Protein AF-A0A7R9AJE0-F1 (afdb_monomer_lite)

Structure (mmCIF, N/CA/C/O backbone):
data_AF-A0A7R9AJE0-F1
#
_entry.id   AF-A0A7R9AJE0-F1
#
loop_
_atom_site.group_PDB
_atom_site.id
_atom_site.type_symbol
_atom_site.label_atom_id
_atom_site.label_alt_id
_atom_site.label_comp_id
_atom_site.label_asym_id
_atom_site.label_entity_id
_atom_site.label_seq_id
_atom_site.pdbx_PDB_ins_code
_atom_site.Cartn_x
_atom_site.Cartn_y
_atom_site.Cartn_z
_atom_site.occupancy
_atom_site.B_iso_or_equiv
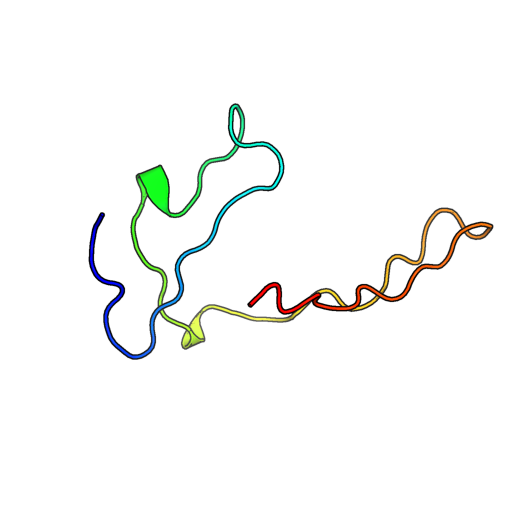_atom_site.auth_seq_id
_atom_site.auth_comp_id
_atom_site.auth_asym_id
_atom_site.auth_atom_id
_atom_site.pdbx_PDB_model_num
ATOM 1 N N . MET A 1 1 ? 2.263 4.377 21.142 1.00 54.50 1 MET A N 1
ATOM 2 C CA . MET A 1 1 ? 1.848 3.381 20.137 1.00 54.50 1 MET A CA 1
ATOM 3 C C . MET A 1 1 ? 0.372 3.166 20.370 1.00 54.50 1 MET A C 1
ATOM 5 O O . MET A 1 1 ? 0.009 2.697 21.439 1.00 54.50 1 MET A O 1
ATOM 9 N N . GLU A 1 2 ? -0.460 3.681 19.474 1.00 71.44 2 GLU A N 1
ATOM 10 C CA . GLU A 1 2 ? -1.907 3.531 19.588 1.00 71.44 2 GLU A CA 1
ATOM 11 C C . GLU A 1 2 ? -2.292 2.131 19.107 1.00 71.44 2 GLU A C 1
ATOM 13 O O . GLU A 1 2 ? -1.769 1.647 18.101 1.00 71.44 2 GLU A O 1
ATOM 18 N N . THR A 1 3 ? -3.150 1.448 19.860 1.00 86.12 3 THR A N 1
ATOM 19 C CA . THR A 1 3 ? -3.630 0.119 19.481 1.00 86.12 3 THR A CA 1
ATOM 20 C C . THR A 1 3 ? -4.606 0.265 18.320 1.00 86.12 3 THR A C 1
ATOM 22 O O . THR A 1 3 ? -5.624 0.941 18.455 1.00 86.12 3 THR A O 1
ATOM 25 N N . VAL A 1 4 ? -4.314 -0.381 17.187 1.00 90.69 4 VAL A N 1
ATOM 26 C CA . VAL A 1 4 ? -5.187 -0.347 16.006 1.00 90.69 4 VAL A CA 1
ATOM 27 C C . VAL A 1 4 ? -6.515 -1.038 16.342 1.00 90.69 4 VAL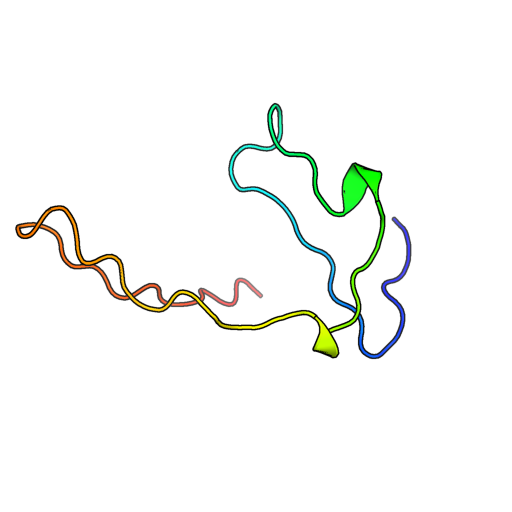 A C 1
ATOM 29 O O . VAL A 1 4 ? -6.500 -2.214 16.721 1.00 90.69 4 VAL A O 1
ATOM 32 N N . PRO A 1 5 ? -7.663 -0.349 16.220 1.00 92.00 5 PRO A N 1
ATOM 33 C CA . PRO A 1 5 ? -8.956 -0.953 16.502 1.00 92.00 5 PRO A CA 1
ATOM 34 C C . PRO A 1 5 ? -9.287 -2.063 15.490 1.00 92.00 5 PRO A C 1
ATOM 36 O O . PRO A 1 5 ? -8.789 -2.057 14.359 1.00 92.00 5 PRO 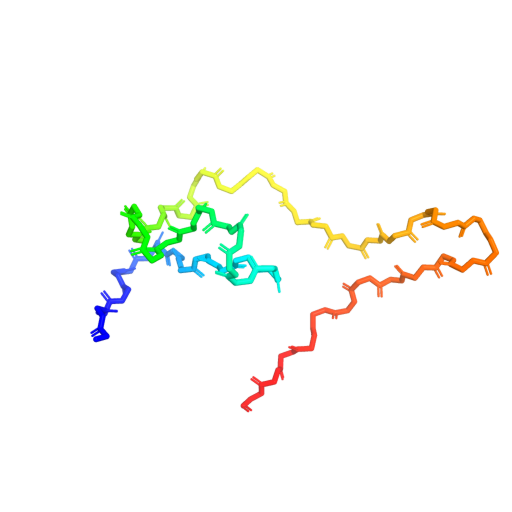A O 1
ATOM 39 N N . PRO A 1 6 ? -10.153 -3.025 15.858 1.00 92.00 6 PRO A N 1
ATOM 40 C CA . PRO A 1 6 ? -10.539 -4.102 14.956 1.00 92.00 6 PRO A CA 1
ATOM 41 C C . PRO A 1 6 ? -11.154 -3.543 13.664 1.00 92.00 6 PRO A C 1
ATOM 43 O O . PRO A 1 6 ? -11.895 -2.558 13.672 1.00 92.00 6 PRO A O 1
ATOM 46 N N . GLY A 1 7 ? -10.813 -4.160 12.531 1.00 92.25 7 GLY A N 1
ATOM 47 C CA . GLY A 1 7 ? -11.278 -3.726 11.210 1.00 92.25 7 GLY A CA 1
ATOM 48 C C . GLY A 1 7 ? -10.604 -2.460 10.668 1.00 92.25 7 GLY A C 1
ATOM 49 O O . GLY A 1 7 ? -11.022 -1.967 9.621 1.00 92.25 7 GLY A O 1
ATOM 50 N N . HIS A 1 8 ? -9.574 -1.942 11.343 1.00 93.88 8 HIS A N 1
ATOM 51 C CA . HIS A 1 8 ? -8.746 -0.845 10.850 1.00 93.88 8 HIS A CA 1
ATOM 52 C C . HIS A 1 8 ? -7.340 -1.326 10.498 1.00 93.88 8 HIS A C 1
ATOM 54 O O . HIS A 1 8 ? -6.887 -2.387 10.927 1.00 93.88 8 HIS A O 1
ATOM 60 N N . VAL A 1 9 ? -6.652 -0.527 9.694 1.00 92.44 9 VAL A N 1
ATOM 61 C CA . VAL A 1 9 ? -5.264 -0.732 9.298 1.00 92.44 9 VAL A CA 1
ATOM 62 C C . VAL A 1 9 ? -4.439 0.493 9.658 1.00 92.44 9 VAL A C 1
ATOM 64 O O . VAL A 1 9 ? -4.928 1.624 9.637 1.00 92.44 9 VAL A O 1
ATOM 67 N N . TRP A 1 10 ? -3.169 0.255 9.968 1.00 93.00 10 TRP A N 1
ATOM 68 C CA . TRP A 1 10 ? -2.179 1.310 10.126 1.00 93.00 10 TRP A CA 1
ATOM 69 C C . TRP A 1 10 ? -1.329 1.381 8.860 1.00 93.00 10 TRP A C 1
ATOM 71 O O . TRP A 1 10 ? -0.699 0.393 8.484 1.00 93.00 10 TRP A O 1
ATOM 81 N N . LEU A 1 11 ? -1.348 2.526 8.181 1.00 91.50 11 LEU A N 1
ATOM 82 C CA . LEU A 1 11 ? -0.650 2.740 6.917 1.00 91.50 11 LEU A CA 1
ATOM 83 C C . LEU A 1 11 ? 0.610 3.565 7.158 1.00 91.50 11 LEU A C 1
ATOM 85 O O . LEU A 1 11 ? 0.573 4.570 7.866 1.00 91.50 11 LEU A O 1
ATOM 89 N N . LEU A 1 12 ? 1.71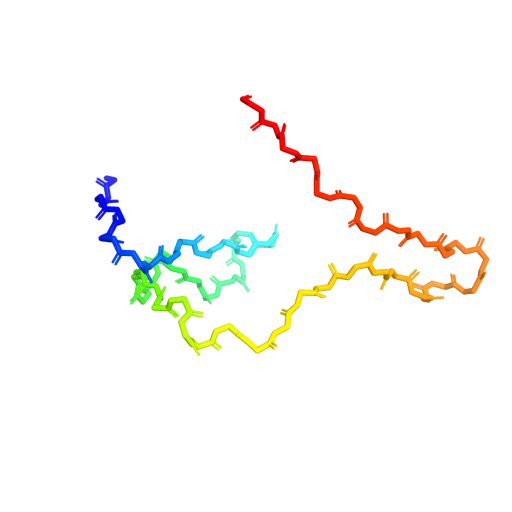4 3.148 6.545 1.00 92.38 12 LEU A N 1
ATOM 90 C CA . LEU A 1 12 ? 2.987 3.860 6.580 1.00 92.38 12 LEU A CA 1
ATOM 91 C C . LEU A 1 12 ? 3.486 4.055 5.153 1.00 92.38 12 LEU A C 1
ATOM 93 O O . LEU A 1 12 ? 3.437 3.122 4.347 1.00 92.38 12 LEU A O 1
ATOM 97 N N . GLY A 1 13 ? 3.952 5.265 4.855 1.00 91.31 13 GLY A N 1
ATOM 98 C CA . GLY A 1 13 ? 4.671 5.532 3.618 1.00 91.31 13 GLY A CA 1
ATOM 99 C C . GLY A 1 13 ? 6.079 4.939 3.656 1.00 91.31 13 GLY A C 1
ATOM 100 O O . GLY A 1 13 ? 6.704 4.838 4.709 1.00 91.31 13 GLY A O 1
ATOM 101 N N . ASP A 1 14 ? 6.596 4.583 2.488 1.00 89.75 14 ASP A N 1
ATOM 102 C CA . ASP A 1 14 ? 7.989 4.186 2.277 1.00 89.75 14 ASP A CA 1
ATOM 103 C C . ASP A 1 14 ? 8.962 5.364 2.456 1.00 89.75 14 ASP A C 1
ATOM 105 O O . ASP A 1 14 ? 10.082 5.178 2.930 1.00 89.75 14 ASP A O 1
ATOM 109 N N . ASN A 1 15 ? 8.522 6.590 2.152 1.00 90.88 15 ASN A N 1
ATOM 110 C CA . ASN A 1 15 ? 9.266 7.814 2.448 1.00 90.88 15 ASN A CA 1
ATOM 111 C C . ASN A 1 15 ? 8.773 8.457 3.750 1.00 90.88 15 ASN A C 1
ATOM 113 O O . ASN A 1 15 ? 7.910 9.337 3.740 1.00 90.88 15 ASN A O 1
ATOM 117 N N . ALA A 1 16 ? 9.317 8.008 4.880 1.00 86.00 16 ALA A N 1
ATOM 118 C CA . ALA A 1 16 ? 8.850 8.398 6.208 1.00 86.00 16 ALA A CA 1
ATOM 119 C C . ALA A 1 16 ? 8.913 9.913 6.488 1.00 86.00 16 ALA A C 1
ATOM 121 O O . ALA A 1 16 ? 8.105 10.398 7.280 1.00 86.00 16 ALA A O 1
ATOM 122 N N . GLU A 1 17 ? 9.830 10.657 5.863 1.00 88.69 17 GLU A N 1
ATOM 123 C CA . GLU A 1 17 ? 9.988 12.102 6.092 1.00 88.69 17 GLU A CA 1
ATOM 124 C C . GLU A 1 17 ? 9.004 12.954 5.285 1.00 88.69 17 GLU A C 1
ATOM 126 O O . GLU A 1 17 ? 8.636 14.043 5.715 1.00 88.69 17 GLU A O 1
ATOM 131 N N . ASN A 1 18 ? 8.546 12.455 4.135 1.00 90.81 18 ASN A N 1
ATOM 132 C CA . ASN A 1 18 ? 7.673 13.196 3.222 1.00 90.81 18 ASN A CA 1
ATOM 133 C C . ASN A 1 18 ? 6.350 12.464 2.944 1.00 90.81 18 ASN A C 1
ATOM 135 O O . ASN A 1 18 ? 5.787 12.554 1.853 1.00 90.81 18 ASN A O 1
ATOM 139 N N . SER A 1 19 ? 5.862 11.697 3.917 1.00 89.69 19 SER A N 1
ATOM 140 C CA . SER A 1 19 ? 4.571 11.013 3.836 1.00 89.69 19 SER A CA 1
ATOM 141 C C . SER A 1 19 ? 3.611 11.541 4.892 1.00 89.69 19 SER A C 1
ATOM 143 O O . SER A 1 19 ? 3.929 11.640 6.076 1.00 89.69 19 SER A O 1
ATOM 145 N N . THR A 1 20 ? 2.397 11.863 4.452 1.00 90.38 20 THR A N 1
ATOM 146 C CA . THR A 1 20 ? 1.250 12.037 5.343 1.00 90.38 20 THR A CA 1
ATOM 147 C C . THR A 1 20 ? 0.545 10.692 5.439 1.00 90.38 20 THR A C 1
ATOM 149 O O . THR A 1 20 ? -0.160 10.287 4.516 1.00 90.38 20 THR A O 1
ATOM 152 N N . ASP A 1 21 ? 0.779 9.974 6.532 1.00 92.75 21 ASP A N 1
ATOM 153 C CA . ASP A 1 21 ? 0.243 8.630 6.753 1.00 92.75 21 ASP A CA 1
ATOM 154 C C . ASP A 1 21 ? -0.458 8.500 8.115 1.00 92.75 21 ASP A C 1
ATOM 156 O O . ASP A 1 21 ? -0.783 9.512 8.744 1.00 92.75 21 ASP A O 1
ATOM 160 N N . SER A 1 22 ? -0.726 7.272 8.574 1.00 92.31 22 SER A N 1
ATOM 161 C CA . SER A 1 22 ? -1.457 7.033 9.824 1.00 92.31 22 SER A CA 1
ATOM 162 C C . SER A 1 22 ? -0.801 7.673 11.050 1.00 92.31 22 SER A C 1
ATOM 164 O O . SER A 1 22 ? -1.486 7.897 12.043 1.00 92.31 22 SER A O 1
ATOM 166 N N . ARG A 1 23 ? 0.481 8.065 10.986 1.00 90.81 23 ARG A N 1
ATOM 167 C CA . ARG A 1 23 ? 1.131 8.882 12.027 1.00 90.81 23 ARG A CA 1
ATOM 168 C C . ARG A 1 23 ? 0.470 10.252 12.220 1.00 90.81 23 ARG A C 1
ATOM 170 O O . ARG A 1 23 ? 0.533 10.787 13.321 1.00 90.81 23 ARG A O 1
ATOM 177 N N . ALA A 1 24 ? -0.136 10.813 11.173 1.00 91.19 24 ALA A N 1
ATOM 178 C CA . ALA A 1 24 ? -0.778 12.125 11.194 1.00 91.19 24 ALA A CA 1
ATOM 179 C C . ALA A 1 24 ? -2.304 12.047 11.369 1.00 91.19 24 ALA A C 1
ATOM 181 O O . ALA A 1 24 ? -2.863 12.848 12.112 1.00 91.19 24 ALA A O 1
ATOM 182 N N . TYR A 1 25 ? -2.979 11.106 10.694 1.00 90.56 25 TYR A N 1
ATOM 183 C CA . TYR A 1 25 ? -4.451 11.008 10.696 1.00 90.56 25 TYR A CA 1
ATOM 184 C C . TYR A 1 25 ? -5.024 9.792 11.444 1.00 90.56 25 TYR A C 1
ATOM 186 O O . TYR A 1 25 ? -6.242 9.674 11.556 1.00 90.56 25 TYR A O 1
ATOM 194 N N . GLY A 1 26 ? -4.185 8.890 11.959 1.00 92.44 26 GLY A N 1
ATOM 195 C CA . GLY A 1 26 ? -4.611 7.705 12.707 1.00 92.44 26 GLY A CA 1
ATOM 196 C C . GLY A 1 26 ? -4.935 6.477 11.846 1.00 92.44 26 GLY A C 1
ATOM 197 O O . GLY A 1 26 ? -4.597 6.386 10.660 1.00 92.44 26 GLY A O 1
ATOM 198 N N . ALA A 1 27 ? -5.566 5.483 12.473 1.00 93.44 27 ALA A N 1
ATOM 199 C CA . ALA A 1 27 ? -5.919 4.221 11.828 1.00 93.44 27 ALA A CA 1
ATOM 200 C C . ALA A 1 27 ? -7.068 4.389 10.815 1.00 93.44 27 ALA A C 1
ATOM 202 O O . ALA A 1 27 ? -8.036 5.105 11.062 1.00 93.44 27 ALA A O 1
ATOM 203 N N . VAL A 1 28 ? -6.989 3.681 9.687 1.00 91.94 28 VAL A N 1
ATOM 204 C CA . VAL A 1 28 ? -7.953 3.791 8.578 1.00 91.94 28 VAL A CA 1
ATOM 205 C C . VAL A 1 28 ? -8.830 2.541 8.520 1.00 91.94 28 VAL A C 1
ATOM 207 O O . VAL A 1 28 ? -8.294 1.435 8.591 1.00 91.94 28 VAL A O 1
ATOM 210 N N . PRO A 1 29 ? -10.160 2.651 8.370 1.00 94.12 29 PRO A N 1
ATOM 211 C CA . PRO A 1 29 ? -11.027 1.482 8.256 1.00 94.12 29 PRO A CA 1
ATOM 212 C C . PRO A 1 29 ? -10.728 0.681 6.981 1.00 94.12 29 PRO A C 1
ATOM 214 O O . PRO A 1 29 ? -10.585 1.241 5.893 1.00 94.12 29 PRO A O 1
ATOM 217 N N . TYR A 1 30 ? -10.700 -0.649 7.100 1.00 93.31 30 TYR A N 1
ATOM 218 C CA . TYR A 1 30 ? -10.353 -1.567 6.007 1.00 93.31 30 TYR A CA 1
ATOM 219 C C . TYR A 1 30 ? -11.265 -1.409 4.778 1.00 93.31 30 TYR A C 1
ATOM 221 O O . TYR A 1 30 ? -10.818 -1.575 3.647 1.00 93.31 30 TYR A O 1
ATOM 229 N N . GLY A 1 31 ? -12.529 -1.017 4.977 1.00 93.94 31 GLY A N 1
ATOM 230 C CA . GLY A 1 31 ? -13.491 -0.786 3.893 1.00 93.94 31 GLY A CA 1
ATOM 231 C C . GLY A 1 31 ? -13.133 0.365 2.942 1.00 93.94 31 GLY A C 1
ATOM 232 O O . GLY A 1 31 ? -13.686 0.431 1.849 1.00 93.94 31 GLY A O 1
ATOM 233 N N . LEU A 1 32 ? -12.204 1.251 3.320 1.00 93.75 32 LEU A N 1
ATOM 234 C CA . LEU A 1 32 ? -11.696 2.307 2.434 1.00 93.75 32 LEU A CA 1
ATOM 235 C C . LEU A 1 32 ? -10.608 1.815 1.470 1.00 93.75 32 LEU A C 1
ATOM 237 O O . LEU A 1 32 ? -10.251 2.521 0.525 1.00 93.75 32 LEU A O 1
ATOM 241 N N . ILE A 1 33 ? -10.074 0.609 1.676 1.00 92.88 33 ILE A N 1
ATOM 242 C CA . ILE A 1 33 ? -9.034 0.047 0.817 1.00 92.88 33 ILE A CA 1
ATOM 243 C C . ILE A 1 33 ? -9.674 -0.444 -0.482 1.00 92.88 33 ILE A C 1
ATOM 245 O O . ILE A 1 33 ? -10.421 -1.418 -0.501 1.00 92.88 33 ILE A O 1
ATOM 249 N N . ARG A 1 34 ? -9.338 0.209 -1.597 1.00 93.75 34 ARG A N 1
ATOM 250 C CA . ARG A 1 34 ? -9.889 -0.144 -2.913 1.00 93.75 34 ARG A CA 1
ATOM 251 C C . ARG A 1 34 ? -9.170 -1.312 -3.590 1.00 93.75 34 ARG A C 1
ATOM 253 O O . ARG A 1 34 ? -9.803 -2.114 -4.268 1.00 93.75 34 ARG A O 1
ATOM 260 N N . SER A 1 35 ? -7.847 -1.383 -3.470 1.00 90.94 35 SER A N 1
ATOM 261 C CA . SER A 1 35 ? -7.025 -2.357 -4.199 1.00 90.94 35 SER A CA 1
ATOM 262 C C . SER A 1 35 ? -5.639 -2.515 -3.580 1.00 90.94 35 SER A C 1
ATOM 264 O O . SER A 1 35 ? -5.155 -1.611 -2.903 1.00 90.94 35 SER A O 1
ATOM 266 N N . ARG A 1 36 ? -4.969 -3.632 -3.885 1.00 89.81 36 ARG A N 1
ATOM 267 C CA . ARG A 1 36 ? -3.576 -3.906 -3.506 1.00 89.81 36 ARG A CA 1
ATOM 268 C C . ARG A 1 36 ? -2.672 -3.887 -4.739 1.00 89.81 36 ARG A C 1
ATOM 270 O O . ARG A 1 36 ? -2.989 -4.534 -5.734 1.00 89.81 36 ARG A O 1
ATOM 277 N N . ALA A 1 37 ? -1.534 -3.200 -4.655 1.00 91.19 37 ALA A N 1
ATOM 278 C CA . ALA A 1 37 ? -0.496 -3.271 -5.680 1.00 91.19 37 ALA A CA 1
ATOM 279 C C . ALA A 1 37 ? 0.193 -4.646 -5.636 1.00 91.19 37 ALA A C 1
ATOM 281 O O . ALA A 1 37 ? 0.674 -5.063 -4.584 1.00 91.19 37 ALA A O 1
ATOM 282 N N . ILE A 1 38 ? 0.216 -5.351 -6.770 1.00 92.69 38 ILE A N 1
ATOM 283 C CA . ILE A 1 38 ? 0.749 -6.724 -6.878 1.00 92.69 38 ILE A CA 1
ATOM 284 C C . ILE A 1 38 ? 1.903 -6.861 -7.878 1.00 92.69 38 ILE A C 1
ATOM 286 O O . ILE A 1 38 ? 2.617 -7.857 -7.850 1.00 92.69 38 ILE A O 1
ATOM 290 N N . LEU A 1 39 ? 2.092 -5.890 -8.771 1.00 93.00 39 LEU A N 1
ATOM 291 C CA . LEU A 1 39 ? 3.059 -5.968 -9.863 1.00 93.00 39 LEU A CA 1
ATOM 292 C C . LEU A 1 39 ? 3.565 -4.572 -10.209 1.00 93.00 39 LEU A C 1
ATOM 294 O O . LEU A 1 39 ? 2.771 -3.650 -10.399 1.00 93.00 39 LEU A O 1
ATOM 298 N N . ARG A 1 40 ? 4.882 -4.441 -10.350 1.00 93.25 40 ARG A N 1
ATOM 299 C CA . ARG A 1 40 ? 5.527 -3.290 -10.973 1.00 93.25 40 ARG A CA 1
ATOM 300 C C . ARG A 1 40 ? 5.826 -3.640 -12.430 1.00 93.25 40 ARG A C 1
ATOM 302 O O . ARG A 1 40 ? 6.670 -4.488 -12.691 1.00 93.25 40 ARG A O 1
ATOM 309 N N . VAL A 1 41 ? 5.109 -3.012 -13.363 1.00 95.00 41 VAL A N 1
ATOM 310 C CA . VAL A 1 41 ? 5.210 -3.296 -14.813 1.00 95.00 41 VAL A CA 1
ATOM 311 C C . VAL A 1 41 ? 6.315 -2.480 -15.495 1.00 95.00 41 VAL A C 1
ATOM 313 O O . VAL A 1 41 ? 6.859 -2.898 -16.511 1.00 95.00 41 VAL A O 1
ATOM 316 N N . TRP A 1 42 ? 6.653 -1.311 -14.949 1.00 92.31 42 TRP A N 1
ATOM 317 C CA . TRP A 1 42 ? 7.673 -0.424 -15.506 1.00 92.31 42 TRP A CA 1
ATOM 318 C C . TRP A 1 42 ? 8.873 -0.301 -14.556 1.00 92.31 42 TRP A C 1
ATOM 320 O O . TRP A 1 42 ? 8.650 -0.144 -13.352 1.00 92.31 42 TRP A O 1
ATOM 330 N N . PRO A 1 43 ? 10.124 -0.308 -15.060 1.00 93.44 43 PRO A N 1
ATOM 331 C CA . PRO A 1 43 ? 10.537 -0.429 -16.468 1.00 93.44 43 PRO A CA 1
ATOM 332 C C . PRO A 1 43 ? 10.332 -1.838 -17.048 1.00 93.44 43 PRO A C 1
ATOM 334 O O . PRO A 1 43 ? 10.447 -2.820 -16.326 1.00 93.44 43 PRO A O 1
ATOM 337 N N . LEU A 1 44 ? 10.054 -1.945 -18.359 1.00 90.75 44 LEU A N 1
ATOM 338 C CA . LEU A 1 44 ? 9.720 -3.225 -19.024 1.00 90.75 44 LEU A CA 1
ATOM 339 C C . LEU A 1 44 ? 10.816 -4.299 -18.906 1.00 90.75 44 LEU A C 1
ATOM 341 O O . LEU A 1 44 ? 10.519 -5.486 -18.986 1.00 90.75 44 LEU A O 1
ATOM 345 N N . ALA A 1 45 ? 12.071 -3.885 -18.717 1.00 94.25 45 ALA A N 1
ATOM 346 C CA . ALA A 1 45 ? 13.197 -4.790 -18.495 1.00 94.25 45 ALA A CA 1
ATOM 347 C C . ALA A 1 45 ? 13.222 -5.402 -17.078 1.00 94.25 45 ALA A C 1
ATOM 349 O O . ALA A 1 45 ? 13.951 -6.361 -16.854 1.00 94.25 45 ALA A O 1
ATOM 350 N N . ASP A 1 46 ? 12.453 -4.852 -16.132 1.00 91.12 46 ASP A N 1
ATOM 351 C CA . ASP A 1 46 ? 12.463 -5.231 -14.714 1.00 91.12 46 ASP A CA 1
ATOM 352 C C . ASP A 1 46 ? 11.033 -5.285 -14.143 1.00 91.12 46 ASP A C 1
ATOM 354 O O . ASP A 1 46 ? 10.656 -4.571 -13.199 1.00 91.12 46 ASP A O 1
ATOM 358 N N . ILE A 1 47 ? 10.213 -6.131 -14.777 1.00 92.75 47 ILE A N 1
ATOM 359 C CA . ILE A 1 47 ? 8.870 -6.460 -14.298 1.00 92.75 47 ILE A CA 1
ATOM 360 C C . ILE A 1 47 ? 9.003 -7.288 -13.019 1.00 92.75 47 ILE A C 1
ATOM 362 O O . ILE A 1 47 ? 9.542 -8.395 -13.036 1.00 92.75 47 ILE A O 1
ATOM 366 N N . GLN A 1 48 ? 8.464 -6.775 -11.912 1.00 92.12 48 GLN A N 1
ATOM 367 C CA . GLN A 1 48 ? 8.626 -7.386 -10.594 1.00 92.12 48 GLN A CA 1
ATOM 368 C C . GLN A 1 48 ? 7.283 -7.597 -9.898 1.00 92.12 48 GLN A C 1
ATOM 370 O O . GLN A 1 48 ? 6.535 -6.647 -9.652 1.00 92.12 48 GLN A O 1
ATOM 375 N N . VAL A 1 49 ? 6.990 -8.845 -9.524 1.00 92.19 49 VAL A N 1
ATOM 376 C CA . VAL A 1 49 ? 5.843 -9.162 -8.664 1.00 92.19 49 VAL A CA 1
ATOM 377 C C . VAL A 1 49 ? 6.120 -8.622 -7.262 1.00 92.19 49 VAL A C 1
ATOM 379 O O . VAL A 1 49 ? 7.124 -8.963 -6.633 1.00 92.19 49 VAL A O 1
ATOM 382 N N . LEU A 1 50 ? 5.212 -7.785 -6.763 1.00 88.12 50 LEU A N 1
ATOM 383 C CA . LEU A 1 50 ? 5.259 -7.243 -5.411 1.00 88.12 50 LEU A CA 1
ATOM 384 C C . LEU A 1 50 ? 4.815 -8.337 -4.435 1.00 88.12 50 LEU A C 1
ATOM 386 O O . LEU A 1 50 ? 3.650 -8.449 -4.057 1.00 88.12 50 LEU A O 1
ATOM 390 N N . SER A 1 51 ? 5.769 -9.182 -4.054 1.00 80.38 51 SER A N 1
ATOM 391 C CA . SER A 1 51 ? 5.597 -10.155 -2.981 1.00 80.38 51 SER A CA 1
ATOM 392 C C . SER A 1 51 ? 5.513 -9.413 -1.650 1.00 80.38 51 SER A C 1
ATOM 394 O O . SER A 1 51 ? 6.493 -8.796 -1.228 1.00 80.38 51 SER A O 1
ATOM 396 N N . GLN A 1 52 ? 4.381 -9.517 -0.950 1.00 67.56 52 GLN A N 1
ATOM 397 C CA . GLN A 1 52 ? 4.318 -9.116 0.454 1.00 67.56 52 GLN A CA 1
ATOM 398 C C . GLN A 1 52 ? 5.216 -10.060 1.254 1.00 67.56 52 GLN A C 1
ATOM 400 O O . GLN A 1 52 ? 4.853 -11.198 1.544 1.00 67.56 52 GLN A O 1
ATOM 405 N N . ARG A 1 53 ? 6.428 -9.600 1.575 1.00 61.66 53 ARG A N 1
ATOM 406 C CA . ARG A 1 53 ? 7.240 -10.243 2.602 1.00 61.66 53 ARG A CA 1
ATOM 407 C C . ARG A 1 53 ? 6.525 -9.984 3.919 1.00 61.66 53 ARG A C 1
ATOM 409 O O . ARG A 1 53 ? 6.574 -8.877 4.445 1.00 61.66 53 ARG A O 1
ATOM 416 N N . HIS A 1 54 ? 5.818 -10.992 4.411 1.00 50.88 54 HIS A N 1
ATOM 417 C CA . HIS A 1 54 ? 5.408 -11.029 5.804 1.00 50.88 54 HIS A CA 1
ATOM 418 C C . HIS A 1 54 ? 6.686 -11.225 6.622 1.00 50.88 54 HIS A C 1
ATOM 420 O O . HIS A 1 54 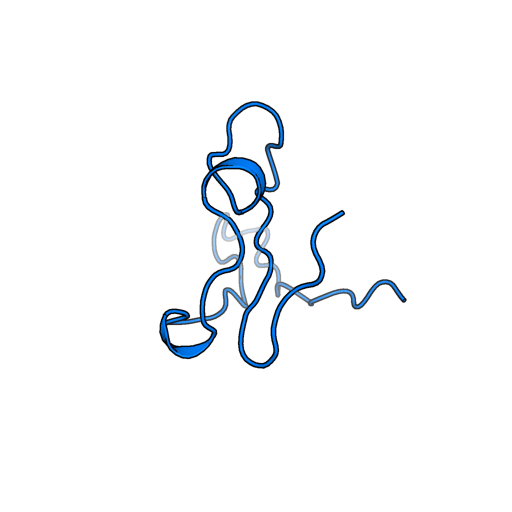? 7.086 -12.353 6.898 1.00 50.88 54 HIS A O 1
ATOM 426 N N . SER A 1 55 ? 7.393 -10.131 6.908 1.00 48.22 55 SER A N 1
ATOM 427 C CA . SER A 1 55 ? 8.423 -10.136 7.939 1.00 48.22 55 SER A CA 1
ATOM 428 C C . SER A 1 55 ? 7.694 -10.370 9.257 1.00 48.22 55 SER A C 1
ATOM 430 O O . SER A 1 55 ? 6.954 -9.499 9.715 1.00 48.22 55 SER A O 1
ATOM 432 N N . CYS A 1 56 ? 7.804 -11.604 9.747 1.00 39.12 56 CYS A N 1
ATOM 433 C CA . CYS A 1 56 ? 7.430 -11.980 11.103 1.00 39.12 56 CYS A CA 1
ATOM 434 C C . CYS A 1 56 ? 8.229 -11.154 12.116 1.00 39.12 56 CYS A C 1
ATOM 436 O O . CYS A 1 56 ? 9.404 -10.840 11.811 1.00 39.12 56 CYS A O 1
#

Sequence (56 aa):
METVPPGHVWLLGDNAENSTDSRAYGAVPYGLIRSRAILRVWPLADIQVLSQRHSC

Secondary structure (DSSP, 8-state):
-PPPPTTEE----SSTTS---HHHH--EEGGG------EE--STT--EE-------

Foldseek 3Di:
DDDADPQWDFDADPPNVPDDGCVPVNTHGNVVDDDDDQWDPPPVVDIDGPDPPPPD

Organism: NCBI:txid69355

InterPro domains:
  IPR000223 Peptidase 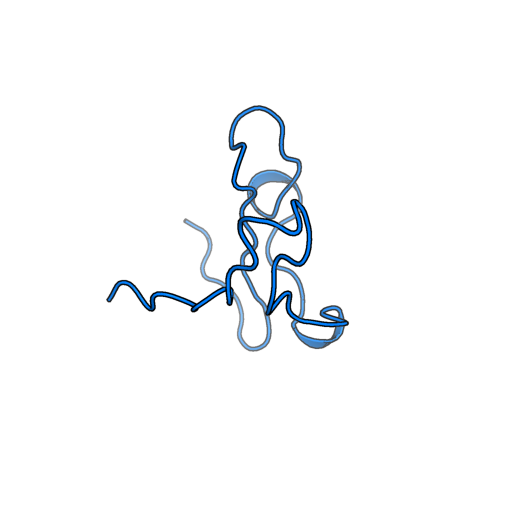S26A, signal peptidase I [TIGR02227] (3-44)
  IPR019533 Peptidase S26 [PF10502] (3-42)
  IPR019533 Peptidase S26 [cd06530] (9-37)
  IPR036286 LexA/Signal peptidase-like superfamily [SSF51306] (3-50)
  IPR052064 Mitochondrial Inner Membrane Protease Subunit 1 [PTHR12383] (3-53)

Radius of gyration: 14.25 Å; chains: 1; bounding box: 27×25×39 Å

pLDDT: mean 87.1, std 12.47, range [39.12, 95.0]